Protein AF-A0ABD8B665-F1 (afdb_monomer_lite)

Structure (mmCIF, N/CA/C/O backbone):
data_AF-A0ABD8B665-F1
#
_entry.id   AF-A0ABD8B665-F1
#
loop_
_atom_site.group_PDB
_atom_site.id
_atom_site.type_symbol
_atom_site.label_atom_id
_atom_site.label_alt_id
_atom_site.label_comp_id
_atom_site.label_asym_id
_atom_site.label_entity_id
_atom_site.label_seq_id
_atom_site.pdbx_PDB_ins_code
_atom_site.Cartn_x
_atom_site.Cartn_y
_atom_site.Cartn_z
_atom_site.occupancy
_atom_site.B_iso_or_equiv
_atom_site.auth_seq_id
_atom_site.auth_comp_id
_atom_site.auth_asym_id
_atom_site.auth_atom_id
_atom_site.pdbx_PDB_model_num
ATOM 1 N N . MET A 1 1 ? 0.897 -14.656 11.656 1.00 88.00 1 MET A N 1
ATOM 2 C CA . MET A 1 1 ? 0.624 -13.437 10.879 1.00 88.00 1 MET A CA 1
ATOM 3 C C . MET A 1 1 ? -0.441 -12.612 11.580 1.00 88.00 1 MET A C 1
ATOM 5 O O . MET A 1 1 ? -1.508 -13.135 11.903 1.00 88.00 1 MET A O 1
ATOM 9 N N . HIS A 1 2 ? -0.127 -11.349 11.834 1.00 92.44 2 HIS A N 1
ATOM 10 C CA . HIS A 1 2 ? -1.012 -10.347 12.414 1.00 92.44 2 HIS A CA 1
ATOM 11 C C . HIS A 1 2 ? -1.332 -9.288 11.358 1.00 92.44 2 HIS A C 1
ATOM 13 O O . HIS A 1 2 ? -0.429 -8.733 10.732 1.00 92.44 2 HIS A O 1
ATOM 19 N N . ILE A 1 3 ? -2.607 -8.983 11.158 1.00 94.56 3 ILE A N 1
ATOM 20 C CA . ILE A 1 3 ? -3.070 -7.970 10.214 1.00 94.56 3 ILE A CA 1
ATOM 21 C C . ILE A 1 3 ? -3.767 -6.869 11.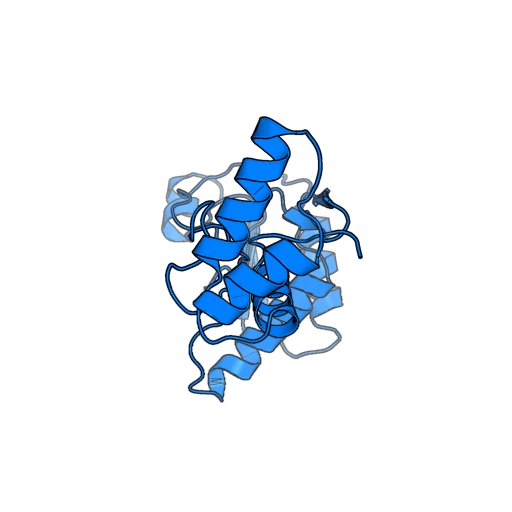000 1.00 94.56 3 ILE A C 1
ATOM 23 O O . ILE A 1 3 ? -4.730 -7.121 11.715 1.00 94.56 3 ILE A O 1
ATOM 27 N N . THR A 1 4 ? -3.320 -5.631 10.828 1.00 96.12 4 THR A N 1
ATOM 28 C CA . THR A 1 4 ? -3.974 -4.465 11.427 1.00 96.12 4 THR A CA 1
ATOM 29 C C . THR A 1 4 ? -4.596 -3.612 10.335 1.00 96.12 4 THR A C 1
ATOM 31 O O . THR A 1 4 ? -3.906 -3.157 9.422 1.00 96.12 4 THR A O 1
ATOM 34 N N . LEU A 1 5 ? -5.893 -3.347 10.438 1.00 95.62 5 LEU A N 1
ATOM 35 C CA . LEU A 1 5 ? -6.591 -2.368 9.618 1.00 95.62 5 LEU A CA 1
ATOM 36 C C . LEU A 1 5 ? -6.707 -1.057 10.403 1.00 95.62 5 LEU A C 1
ATOM 38 O O . LEU A 1 5 ? -7.496 -0.949 11.339 1.00 95.62 5 LEU A O 1
ATOM 42 N N . LEU A 1 6 ? -5.920 -0.054 10.016 1.00 95.75 6 LEU A N 1
ATOM 43 C CA . LEU A 1 6 ? -5.995 1.296 10.570 1.00 95.75 6 LEU A CA 1
ATOM 44 C C . LEU A 1 6 ? -7.020 2.117 9.791 1.00 95.75 6 LEU A C 1
ATOM 46 O O . LEU A 1 6 ? -6.929 2.232 8.563 1.00 95.75 6 LEU A O 1
ATOM 50 N N . THR A 1 7 ? -7.981 2.711 10.491 1.00 95.06 7 THR A N 1
ATOM 51 C CA . THR A 1 7 ? -9.026 3.548 9.884 1.00 95.06 7 THR A CA 1
ATOM 52 C C . THR A 1 7 ? -9.204 4.846 10.654 1.00 95.06 7 THR A C 1
ATOM 54 O O . THR A 1 7 ? -8.710 4.978 11.762 1.00 95.06 7 THR A O 1
ATOM 57 N N . VAL A 1 8 ? -9.919 5.806 10.077 1.00 93.75 8 VAL A N 1
ATOM 58 C CA . VAL A 1 8 ? -10.407 6.982 10.812 1.00 93.75 8 VAL A CA 1
ATOM 59 C C . VAL A 1 8 ? -11.875 6.757 11.166 1.00 93.75 8 VAL A C 1
ATOM 61 O O . VAL A 1 8 ? -12.531 5.982 10.459 1.00 93.75 8 VAL A O 1
ATOM 64 N N . PRO A 1 9 ? -12.413 7.449 12.185 1.00 91.06 9 PRO A N 1
ATOM 65 C CA . PRO A 1 9 ? -13.839 7.405 12.481 1.00 91.06 9 PRO A CA 1
ATOM 66 C C . PRO A 1 9 ? -14.683 7.658 11.227 1.00 91.06 9 PRO A C 1
ATOM 68 O O . PRO A 1 9 ? -14.351 8.519 10.409 1.00 91.06 9 PRO A O 1
ATOM 71 N N . ASP A 1 10 ? -15.749 6.874 11.067 1.00 87.19 10 ASP A N 1
ATOM 72 C CA . ASP A 1 10 ? -16.691 6.959 9.944 1.00 87.19 10 ASP A CA 1
ATOM 73 C C . ASP A 1 10 ? -16.056 6.805 8.545 1.00 87.19 10 ASP A C 1
ATOM 75 O O . ASP A 1 10 ? -16.599 7.277 7.542 1.00 87.19 10 ASP A O 1
ATOM 79 N N . CYS A 1 11 ? -14.908 6.121 8.437 1.00 88.88 11 CYS A N 1
ATOM 80 C CA . CYS A 1 11 ? -14.280 5.852 7.146 1.00 88.88 11 CYS A CA 1
ATOM 81 C C . CYS A 1 11 ? -15.206 5.008 6.242 1.00 88.88 11 CYS A C 1
ATOM 83 O O . CYS A 1 11 ? -15.436 3.827 6.526 1.00 88.88 11 CYS A O 1
ATOM 85 N N . PRO A 1 12 ? -15.670 5.538 5.091 1.00 90.00 12 PRO A N 1
ATOM 86 C CA . PRO A 1 12 ? -16.605 4.823 4.216 1.00 90.00 12 PRO A CA 1
ATOM 87 C C . PRO A 1 12 ? -15.980 3.585 3.564 1.00 90.00 12 PRO A C 1
ATOM 89 O O . PRO A 1 12 ? -16.686 2.691 3.104 1.00 90.00 12 PRO A O 1
ATOM 92 N N . ASN A 1 13 ? -14.648 3.523 3.524 1.00 90.88 13 ASN A N 1
ATOM 93 C CA . ASN A 1 13 ? -13.909 2.440 2.892 1.00 90.88 13 ASN A CA 1
ATOM 94 C C . ASN A 1 13 ? -13.521 1.324 3.872 1.00 90.88 13 ASN A C 1
ATOM 96 O O . ASN A 1 13 ? -13.035 0.284 3.426 1.00 90.88 13 ASN A O 1
ATOM 100 N N . ALA A 1 14 ? -13.735 1.504 5.181 1.00 91.00 14 ALA A N 1
ATOM 101 C CA . ALA A 1 14 ? -13.376 0.502 6.183 1.00 91.00 14 ALA A CA 1
ATOM 102 C C . ALA A 1 14 ? -14.111 -0.840 5.979 1.00 91.00 14 ALA A C 1
ATOM 104 O O . ALA A 1 14 ? -13.430 -1.867 5.942 1.00 91.00 14 ALA A O 1
ATOM 105 N N . PRO A 1 15 ? -15.441 -0.880 5.730 1.00 93.19 15 PRO A N 1
ATOM 106 C CA . PRO A 1 15 ? -16.138 -2.145 5.480 1.00 93.19 15 PRO A CA 1
ATOM 107 C C . PRO A 1 15 ? -15.634 -2.865 4.223 1.00 93.19 15 PRO A C 1
ATOM 109 O O . PRO A 1 15 ? -15.518 -4.090 4.203 1.00 93.19 15 PRO A O 1
ATOM 112 N N . LEU A 1 16 ? -15.299 -2.101 3.176 1.00 92.81 16 LEU A N 1
ATOM 113 C CA . LEU A 1 16 ? -14.750 -2.646 1.937 1.00 92.81 16 LEU A CA 1
ATOM 114 C C . LEU A 1 16 ? -13.361 -3.250 2.164 1.00 92.81 16 LEU A C 1
ATOM 116 O O . LEU A 1 16 ? -13.098 -4.360 1.709 1.00 92.81 16 LEU A O 1
ATOM 120 N N . ALA A 1 17 ? -12.482 -2.531 2.864 1.00 93.31 17 ALA A N 1
ATOM 121 C CA . ALA A 1 17 ? -11.145 -3.014 3.188 1.00 93.31 17 ALA A CA 1
ATOM 122 C C . ALA A 1 17 ? -11.208 -4.288 4.039 1.00 93.31 17 ALA A C 1
ATOM 124 O O . ALA A 1 17 ? -10.562 -5.273 3.693 1.00 93.31 17 ALA A O 1
ATOM 125 N N . TRP A 1 18 ? -12.051 -4.305 5.075 1.00 94.06 18 TRP A N 1
ATOM 126 C CA . TRP A 1 18 ? -12.266 -5.481 5.918 1.00 94.06 18 TRP A CA 1
ATOM 127 C C . TRP A 1 18 ? -12.725 -6.697 5.107 1.00 94.06 18 TRP A C 1
ATOM 129 O O . TRP A 1 18 ? -12.096 -7.751 5.157 1.00 94.06 18 TRP A O 1
ATOM 139 N N . GLY A 1 19 ? -13.771 -6.541 4.288 1.00 94.19 19 GLY A N 1
ATOM 140 C CA . GLY A 1 19 ? -14.292 -7.638 3.469 1.00 94.19 19 GLY A CA 1
ATOM 141 C C . GLY A 1 19 ? -13.283 -8.171 2.447 1.00 94.19 19 GLY A C 1
ATOM 142 O O . GLY A 1 19 ? -13.323 -9.349 2.101 1.00 94.19 19 GLY A O 1
ATOM 143 N N . ARG A 1 20 ? -12.361 -7.328 1.964 1.00 94.81 20 ARG A N 1
ATOM 144 C CA . ARG A 1 20 ? -11.286 -7.755 1.057 1.00 94.81 20 ARG A CA 1
ATOM 145 C C . ARG A 1 20 ? -10.139 -8.451 1.779 1.00 94.81 20 ARG A C 1
ATOM 147 O O . ARG A 1 20 ? -9.550 -9.346 1.186 1.00 94.81 20 ARG A O 1
ATOM 154 N N . ILE A 1 21 ? -9.834 -8.069 3.021 1.00 94.44 21 ILE A N 1
ATOM 155 C CA . ILE A 1 21 ? -8.869 -8.783 3.870 1.00 94.44 21 ILE A CA 1
ATOM 156 C C . ILE A 1 21 ? -9.391 -10.188 4.164 1.00 94.44 21 ILE A C 1
ATOM 158 O O . ILE A 1 21 ? -8.665 -11.151 3.946 1.00 94.44 21 ILE A O 1
ATOM 162 N N . ASP A 1 22 ? -10.658 -10.307 4.563 1.00 93.50 22 ASP A N 1
ATOM 163 C CA . ASP A 1 22 ? -11.305 -11.596 4.830 1.00 93.50 22 ASP A CA 1
ATOM 164 C C . ASP A 1 22 ? -11.263 -12.522 3.599 1.00 93.50 22 ASP A C 1
ATOM 166 O 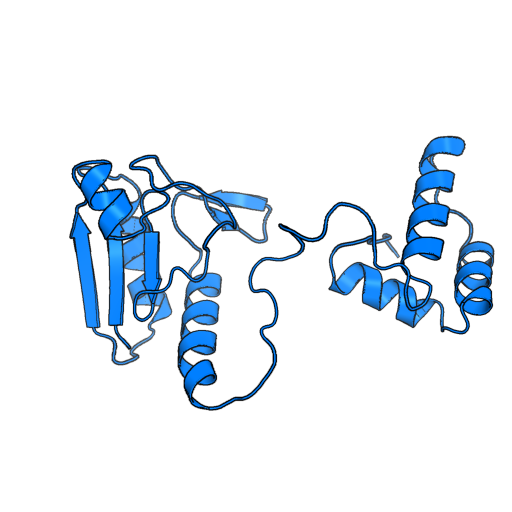O . ASP A 1 22 ? -10.813 -13.664 3.674 1.00 93.50 22 ASP A O 1
ATOM 170 N N . GLN A 1 23 ? -11.598 -11.988 2.419 1.00 93.19 23 GLN A N 1
ATOM 171 C CA . GLN A 1 23 ? -11.475 -12.721 1.153 1.00 93.19 23 GLN A CA 1
ATOM 172 C C . GLN A 1 23 ? -10.029 -13.084 0.798 1.00 93.19 23 GLN A C 1
ATOM 174 O O . GLN A 1 23 ? -9.782 -14.148 0.238 1.00 93.19 23 GLN A O 1
ATOM 179 N N . ALA A 1 24 ? -9.067 -12.202 1.075 1.00 92.62 24 ALA A N 1
ATOM 180 C CA . ALA A 1 24 ? -7.664 -12.445 0.761 1.00 92.62 24 ALA A CA 1
ATOM 181 C C . ALA A 1 24 ? -7.023 -13.491 1.682 1.00 92.62 24 ALA A C 1
ATOM 183 O O . ALA A 1 24 ? -6.095 -14.176 1.254 1.00 92.62 24 ALA A O 1
ATOM 184 N N . LEU A 1 25 ? -7.517 -13.617 2.917 1.00 91.00 25 LEU A N 1
ATOM 185 C CA . LEU A 1 25 ? -7.083 -14.648 3.849 1.00 91.00 25 LEU A CA 1
ATOM 186 C C . LEU A 1 25 ? -7.477 -16.044 3.381 1.00 91.00 25 LEU A C 1
ATOM 188 O O . LEU A 1 25 ? -6.708 -16.966 3.613 1.00 91.00 25 LEU A O 1
ATOM 192 N N . ASP A 1 26 ? -8.625 -16.214 2.719 1.00 89.12 26 ASP A N 1
ATOM 193 C CA . ASP A 1 26 ? -9.037 -17.489 2.105 1.00 89.12 26 ASP A CA 1
ATOM 194 C C . ASP A 1 26 ? -8.887 -18.703 3.057 1.00 89.12 26 ASP A C 1
ATOM 196 O O . ASP A 1 26 ? -8.371 -19.762 2.703 1.00 89.12 26 ASP A O 1
ATOM 200 N N . GLY A 1 27 ? -9.267 -18.521 4.329 1.00 82.50 27 GLY A N 1
ATOM 201 C CA . GLY A 1 27 ? -9.176 -19.555 5.371 1.00 82.50 27 GLY A CA 1
ATOM 202 C C . GLY A 1 27 ? -7.814 -19.704 6.068 1.00 82.50 27 GLY A C 1
ATOM 203 O O . GLY A 1 27 ? -7.659 -20.599 6.901 1.00 82.50 27 GLY A O 1
ATOM 204 N N . ARG A 1 28 ? -6.831 -18.842 5.778 1.00 86.12 28 ARG A N 1
ATOM 205 C CA . ARG A 1 28 ? -5.548 -18.781 6.502 1.00 86.12 28 ARG A CA 1
ATOM 206 C C . ARG A 1 28 ? -5.741 -18.337 7.951 1.00 86.12 28 ARG A C 1
ATOM 208 O O . ARG A 1 28 ? -6.559 -17.470 8.252 1.00 86.12 28 ARG A O 1
ATOM 215 N N . ALA A 1 29 ? -4.922 -18.886 8.846 1.00 85.25 29 ALA A N 1
ATOM 216 C CA . ALA A 1 29 ? -4.875 -18.449 10.235 1.00 85.25 29 ALA A CA 1
ATOM 217 C C . ALA A 1 29 ? -4.143 -17.100 10.346 1.00 85.25 29 ALA A C 1
ATOM 219 O O . ALA A 1 29 ? -2.916 -17.040 10.246 1.00 85.25 29 ALA A O 1
ATOM 220 N N . ALA A 1 30 ? -4.896 -16.026 10.573 1.00 89.56 30 ALA A N 1
ATOM 221 C CA . ALA A 1 30 ? -4.362 -14.706 10.883 1.00 89.56 30 ALA A CA 1
ATOM 222 C C . ALA A 1 30 ? -5.203 -14.028 11.966 1.00 89.56 30 ALA A C 1
ATOM 224 O O . ALA A 1 30 ? -6.423 -14.187 12.014 1.00 89.56 30 ALA A O 1
ATOM 225 N N . GLU A 1 31 ? -4.542 -13.260 12.823 1.00 92.19 31 GLU A N 1
ATOM 226 C CA . GLU A 1 31 ? -5.214 -12.359 13.754 1.00 92.19 31 GLU A CA 1
ATOM 227 C C . GLU A 1 31 ? -5.465 -11.034 13.034 1.00 92.19 31 GLU A C 1
ATOM 229 O O . GLU A 1 31 ? -4.515 -10.419 12.555 1.00 92.19 31 GLU A O 1
ATOM 234 N N . VAL A 1 32 ? -6.730 -10.627 12.896 1.00 93.44 32 VAL A N 1
ATOM 235 C CA . VAL A 1 32 ? -7.103 -9.377 12.219 1.00 93.44 32 VAL A CA 1
ATOM 236 C C . VAL A 1 32 ? -7.687 -8.407 13.235 1.00 93.44 32 VAL A C 1
ATOM 238 O O . VAL A 1 32 ? -8.741 -8.668 13.814 1.00 93.44 32 VAL A O 1
ATOM 241 N N . GLU A 1 33 ? -7.024 -7.272 13.419 1.00 95.12 33 GLU A N 1
ATOM 242 C CA . GLU A 1 33 ? -7.440 -6.212 14.333 1.00 95.12 33 GLU A CA 1
ATOM 243 C C . GLU A 1 33 ? -7.853 -4.954 13.559 1.00 95.12 33 GLU A C 1
ATOM 245 O O . GLU A 1 33 ? -7.193 -4.542 12.604 1.00 95.12 33 GLU A O 1
ATOM 250 N N . LEU A 1 34 ? -8.941 -4.315 13.991 1.00 94.44 34 LEU A N 1
ATOM 251 C CA . LEU A 1 34 ? -9.375 -3.005 13.510 1.00 94.44 34 LEU A CA 1
ATOM 252 C C . LEU A 1 34 ? -9.011 -1.941 14.548 1.00 94.44 34 LEU A C 1
ATOM 254 O O . LEU A 1 34 ? -9.494 -2.004 15.676 1.00 94.44 34 LEU A O 1
ATOM 258 N N . ILE A 1 35 ? -8.226 -0.937 14.158 1.00 94.69 35 ILE A N 1
ATOM 259 C CA . ILE A 1 35 ? -7.876 0.190 15.029 1.00 94.69 35 ILE A CA 1
ATOM 260 C C . ILE A 1 35 ? -8.379 1.488 14.406 1.00 94.69 35 ILE A C 1
ATOM 262 O O . ILE A 1 35 ? -8.022 1.845 13.281 1.00 94.69 35 ILE A O 1
ATOM 266 N N . GLU A 1 36 ? -9.182 2.224 15.167 1.00 95.19 36 GLU A N 1
ATOM 267 C CA . GLU A 1 36 ? -9.592 3.579 14.814 1.00 95.19 36 GLU A CA 1
ATOM 268 C C . GLU A 1 36 ? -8.558 4.605 15.291 1.00 95.19 36 GLU A C 1
ATOM 270 O O . GLU A 1 36 ? -8.162 4.649 16.455 1.00 95.19 36 GLU A O 1
ATOM 275 N N . VAL A 1 37 ? -8.129 5.454 14.367 1.00 93.44 37 VAL A N 1
ATOM 276 C CA . VAL A 1 37 ? -7.116 6.490 14.524 1.00 93.44 37 VAL A CA 1
ATOM 277 C C . VAL A 1 37 ? -7.825 7.836 14.504 1.00 93.44 37 VAL A C 1
ATOM 279 O O . VAL A 1 37 ? -8.236 8.325 13.452 1.00 93.44 37 VAL A O 1
ATOM 282 N N . ALA A 1 38 ? -7.988 8.437 15.681 1.00 89.38 38 ALA A N 1
ATOM 283 C CA . ALA A 1 38 ? -8.801 9.645 15.833 1.00 89.38 38 ALA A CA 1
ATOM 284 C C . ALA A 1 38 ? -8.079 10.945 15.428 1.00 89.38 38 ALA A C 1
ATOM 286 O O . ALA A 1 38 ? -8.733 11.942 15.130 1.00 89.38 38 ALA A O 1
ATOM 287 N N . ASP A 1 39 ? -6.744 10.959 15.446 1.00 88.19 39 ASP A N 1
ATOM 288 C CA . ASP A 1 39 ? -5.949 12.173 15.256 1.00 88.19 39 ASP A CA 1
ATOM 289 C C . ASP A 1 39 ? -4.596 11.906 14.573 1.00 88.19 39 ASP A C 1
ATOM 291 O O . ASP A 1 39 ? -4.113 10.773 14.485 1.00 88.19 39 ASP A O 1
ATOM 295 N N . GLU A 1 40 ? -3.961 12.975 14.087 1.00 87.31 40 GLU A N 1
ATOM 296 C CA . GLU A 1 40 ? -2.663 12.907 13.403 1.00 87.31 40 GLU A CA 1
ATOM 297 C C . GLU A 1 40 ? -1.530 12.399 14.307 1.00 87.31 40 GLU A C 1
ATOM 299 O O . GLU A 1 40 ? -0.588 11.769 13.824 1.00 87.31 40 GLU A O 1
ATOM 304 N N . ALA A 1 41 ? -1.607 12.621 15.623 1.00 88.81 41 ALA A N 1
ATOM 305 C CA . ALA A 1 41 ? -0.585 12.145 16.549 1.00 88.81 41 ALA A CA 1
ATOM 306 C C . ALA A 1 41 ? -0.653 10.618 16.713 1.00 88.81 41 ALA A C 1
ATOM 308 O O . ALA A 1 41 ? 0.386 9.961 16.803 1.00 88.81 41 ALA A O 1
ATOM 309 N N . GLN A 1 42 ? -1.855 10.039 16.729 1.00 89.19 42 GLN A N 1
ATOM 310 C CA . GLN A 1 42 ? -2.078 8.596 16.652 1.00 89.19 42 GLN A CA 1
ATOM 311 C C . GLN A 1 42 ? -1.633 8.044 15.300 1.00 89.19 42 GLN A C 1
ATOM 313 O O . GLN A 1 42 ? -0.914 7.046 15.273 1.00 89.19 42 GLN A O 1
ATOM 318 N N . ALA A 1 43 ? -1.969 8.729 14.202 1.00 89.00 43 ALA A N 1
ATOM 319 C CA . ALA A 1 43 ? -1.528 8.342 12.865 1.00 89.00 43 ALA A CA 1
ATOM 320 C C . ALA A 1 43 ? 0.004 8.269 12.783 1.00 89.00 43 ALA A C 1
ATOM 322 O O . ALA A 1 43 ? 0.548 7.291 12.281 1.00 89.00 43 ALA A O 1
ATOM 323 N N . ALA A 1 44 ? 0.720 9.242 13.355 1.00 88.38 44 ALA A N 1
ATOM 324 C CA . ALA A 1 44 ? 2.180 9.234 13.407 1.00 88.38 44 ALA A CA 1
ATOM 325 C C . ALA A 1 44 ? 2.743 8.075 14.247 1.00 88.38 44 ALA A C 1
ATOM 327 O O . ALA A 1 44 ? 3.686 7.411 13.815 1.00 88.38 44 ALA A O 1
ATOM 328 N N . ARG A 1 45 ? 2.154 7.792 15.419 1.00 88.56 45 ARG A N 1
ATOM 329 C CA . ARG A 1 45 ? 2.573 6.668 16.280 1.00 88.56 45 ARG A CA 1
ATOM 330 C C . ARG A 1 45 ? 2.399 5.317 15.593 1.00 88.56 45 ARG A C 1
ATOM 332 O O . ARG A 1 45 ? 3.283 4.472 15.689 1.00 88.56 45 ARG A O 1
ATOM 339 N N . LEU A 1 46 ? 1.285 5.145 14.889 1.00 88.31 46 LEU A N 1
ATOM 340 C CA . LEU A 1 46 ? 0.929 3.915 14.180 1.00 88.31 46 LEU A CA 1
ATOM 341 C C . LEU A 1 46 ? 1.465 3.877 12.743 1.00 88.31 46 LEU A C 1
ATOM 343 O O . LEU A 1 46 ? 1.213 2.921 12.019 1.00 88.31 46 LEU A O 1
ATOM 347 N N . ARG A 1 47 ? 2.202 4.916 12.322 1.00 87.38 47 ARG A N 1
ATOM 348 C CA . ARG A 1 47 ? 2.722 5.089 10.955 1.00 87.38 47 ARG A CA 1
ATOM 349 C C . ARG A 1 47 ? 1.633 5.002 9.875 1.00 87.38 47 ARG A C 1
ATOM 351 O O . ARG A 1 47 ? 1.902 4.610 8.743 1.00 87.38 47 ARG A O 1
ATOM 358 N N . MET A 1 48 ? 0.411 5.413 10.212 1.00 88.25 48 MET A N 1
ATOM 359 C CA . MET A 1 48 ? -0.699 5.513 9.272 1.00 88.25 48 MET A CA 1
ATOM 360 C C . MET A 1 48 ? -0.467 6.695 8.337 1.00 88.25 48 MET A C 1
ATOM 362 O O . MET A 1 48 ? -0.529 7.852 8.750 1.00 88.25 48 MET A O 1
ATOM 366 N N . THR A 1 49 ? -0.215 6.408 7.064 1.00 87.19 49 THR A N 1
ATOM 367 C CA . THR A 1 49 ? -0.058 7.442 6.033 1.00 87.19 49 THR A CA 1
ATOM 368 C C . THR A 1 49 ? -1.400 7.966 5.532 1.00 87.19 49 THR A C 1
ATOM 370 O O . THR A 1 49 ? -1.481 9.123 5.140 1.00 87.19 49 THR A O 1
ATOM 373 N N . SER A 1 50 ? -2.448 7.134 5.516 1.00 87.44 50 SER A N 1
ATOM 374 C CA . SER A 1 50 ? -3.817 7.515 5.129 1.00 87.44 50 SER A CA 1
ATOM 375 C C . SER A 1 50 ? -4.808 6.375 5.402 1.00 87.44 50 SER A C 1
ATOM 377 O O . SER A 1 50 ? -4.431 5.215 5.406 1.00 87.44 50 SER A O 1
ATOM 379 N N . SER A 1 51 ? -6.088 6.674 5.606 1.00 89.44 51 SER A N 1
ATOM 380 C CA . SER A 1 51 ? -7.128 5.685 5.907 1.00 89.44 51 SER A CA 1
ATOM 381 C C . SER A 1 51 ? -7.861 5.185 4.653 1.00 89.44 51 SER A C 1
ATOM 383 O O . SER A 1 51 ? -8.274 6.005 3.832 1.00 89.44 51 SER A O 1
ATOM 385 N N . PRO A 1 52 ? -8.126 3.878 4.508 1.00 91.50 52 PRO A N 1
ATOM 386 C CA . PRO A 1 52 ? -7.654 2.792 5.363 1.00 91.50 52 PRO A CA 1
ATOM 387 C C . PRO A 1 52 ? -6.192 2.422 5.050 1.00 91.50 52 PRO A C 1
ATOM 389 O O . PRO A 1 52 ? -5.819 2.361 3.876 1.00 91.50 52 PRO A O 1
ATOM 392 N N . THR A 1 53 ? -5.393 2.103 6.074 1.00 92.81 53 THR A N 1
ATOM 393 C CA . THR A 1 53 ? -4.059 1.477 5.941 1.00 92.81 53 THR A CA 1
ATOM 394 C C . THR A 1 53 ? -4.141 0.033 6.421 1.00 92.81 53 THR A C 1
ATOM 396 O O . THR A 1 53 ? -4.646 -0.231 7.507 1.00 92.81 53 THR A O 1
ATOM 399 N N . VAL A 1 54 ? -3.604 -0.897 5.632 1.00 93.75 54 VAL A N 1
ATOM 400 C CA . VAL A 1 54 ? -3.430 -2.297 6.036 1.00 93.75 54 VAL A CA 1
ATOM 401 C C . VAL A 1 54 ? -1.978 -2.496 6.440 1.00 93.75 54 VAL A C 1
ATOM 403 O O . VAL A 1 54 ? -1.086 -2.197 5.652 1.00 93.75 54 VAL A O 1
ATOM 406 N N . LEU A 1 55 ? -1.748 -2.998 7.647 1.00 93.38 55 LEU A N 1
ATOM 407 C CA . LEU A 1 55 ? -0.441 -3.434 8.121 1.00 93.38 55 LEU A CA 1
ATOM 408 C C . LEU A 1 55 ? -0.425 -4.958 8.193 1.00 93.38 55 LEU A C 1
ATOM 410 O O . LEU A 1 55 ? -1.331 -5.549 8.773 1.00 93.38 55 LEU A O 1
ATOM 414 N N . VAL A 1 56 ? 0.612 -5.577 7.645 1.00 91.88 56 VAL A N 1
ATOM 415 C CA . VAL A 1 56 ? 0.910 -7.004 7.800 1.00 91.88 56 VAL A CA 1
ATOM 416 C C . VAL A 1 56 ? 2.156 -7.102 8.666 1.00 91.88 56 VAL A C 1
ATOM 418 O O . VAL A 1 56 ? 3.184 -6.512 8.336 1.00 91.88 56 VAL A O 1
ATOM 421 N N . ASP A 1 57 ? 2.024 -7.736 9.829 1.00 90.38 57 ASP A N 1
ATOM 422 C CA . ASP A 1 57 ? 3.058 -7.838 10.865 1.00 90.38 57 ASP A CA 1
ATOM 423 C C . ASP A 1 57 ? 3.712 -6.471 11.177 1.00 90.38 57 ASP A C 1
ATOM 425 O O . ASP A 1 57 ? 4.924 -6.321 11.324 1.00 90.38 57 ASP A O 1
ATOM 429 N N . GLY A 1 58 ? 2.873 -5.427 11.239 1.00 88.88 58 GLY A N 1
ATOM 430 C CA . GLY A 1 58 ? 3.275 -4.047 11.533 1.00 88.88 58 GLY A CA 1
ATOM 431 C C . GLY A 1 58 ? 3.833 -3.246 10.347 1.00 88.88 58 GLY A C 1
ATOM 432 O O . GLY A 1 58 ? 4.174 -2.076 10.524 1.00 88.88 58 GLY A O 1
ATOM 433 N N . THR A 1 59 ? 3.900 -3.824 9.144 1.00 89.69 59 THR A N 1
ATOM 434 C CA . THR A 1 59 ? 4.434 -3.172 7.935 1.00 89.69 59 THR A CA 1
ATOM 435 C C . THR A 1 59 ? 3.325 -2.901 6.916 1.00 89.69 59 THR A C 1
ATOM 437 O O . THR A 1 59 ? 2.545 -3.795 6.613 1.00 89.69 59 THR A O 1
ATOM 440 N N . ASP A 1 60 ? 3.249 -1.686 6.354 1.00 90.12 60 ASP A N 1
ATOM 441 C CA . ASP A 1 60 ? 2.332 -1.366 5.240 1.00 90.12 60 ASP A CA 1
ATOM 442 C C . ASP A 1 60 ? 2.940 -1.865 3.914 1.00 90.12 60 ASP A C 1
ATOM 444 O O . ASP A 1 60 ? 3.896 -1.253 3.422 1.00 90.12 60 ASP A O 1
ATOM 448 N N . PRO A 1 61 ? 2.408 -2.940 3.298 1.00 88.12 61 PRO A N 1
ATOM 449 C CA . PRO A 1 61 ? 2.952 -3.491 2.055 1.00 88.12 61 PRO A CA 1
ATOM 450 C C . PRO A 1 61 ? 2.709 -2.576 0.849 1.00 88.12 61 PRO A C 1
ATOM 452 O O . PRO A 1 61 ? 3.277 -2.781 -0.222 1.00 88.12 61 PRO A O 1
ATOM 455 N N . PHE A 1 62 ? 1.868 -1.556 1.006 1.00 87.00 62 PHE A N 1
ATOM 456 C CA . PHE A 1 62 ? 1.542 -0.594 -0.032 1.00 87.00 62 PHE A CA 1
ATOM 457 C C . PHE A 1 62 ? 2.199 0.766 0.226 1.00 87.00 62 PHE A C 1
ATOM 459 O O . PHE A 1 62 ? 1.879 1.714 -0.492 1.00 87.00 62 PHE A O 1
ATOM 466 N N . ALA A 1 63 ? 3.051 0.910 1.245 1.00 85.00 63 ALA A N 1
ATOM 467 C CA . ALA A 1 63 ? 3.595 2.198 1.665 1.00 85.00 63 ALA A CA 1
ATOM 468 C C . ALA A 1 63 ? 4.161 3.011 0.486 1.00 85.00 63 ALA A C 1
ATOM 470 O O . ALA A 1 63 ? 4.934 2.512 -0.332 1.00 85.00 63 ALA A O 1
ATOM 471 N N . LEU A 1 64 ? 3.796 4.293 0.416 1.00 76.38 64 LEU A N 1
ATOM 472 C CA . LEU A 1 64 ? 4.389 5.225 -0.541 1.00 76.38 64 LEU A CA 1
ATOM 473 C C . LEU A 1 64 ? 5.664 5.828 0.073 1.00 76.38 64 LEU A C 1
ATOM 475 O O . LEU A 1 64 ? 5.575 6.454 1.135 1.00 76.38 64 LEU A O 1
ATOM 479 N N . PRO A 1 65 ? 6.842 5.684 -0.564 1.00 74.75 65 PRO A N 1
ATOM 480 C CA . PRO A 1 65 ? 8.084 6.235 -0.035 1.00 74.75 65 PRO A CA 1
ATOM 481 C C . PRO A 1 65 ? 7.979 7.745 0.214 1.00 74.75 65 PRO A C 1
ATOM 483 O O . PRO A 1 65 ? 7.611 8.509 -0.677 1.00 74.75 65 PRO A O 1
ATOM 486 N N . GLY A 1 66 ? 8.311 8.176 1.433 1.00 74.00 66 GLY A N 1
ATOM 487 C CA . GLY A 1 66 ? 8.281 9.589 1.823 1.00 74.00 66 GLY A CA 1
ATOM 488 C C . GLY A 1 66 ? 6.889 10.162 2.116 1.00 74.00 66 GLY A C 1
ATOM 489 O O . GLY A 1 66 ? 6.782 11.364 2.353 1.00 74.00 66 GLY A O 1
ATOM 490 N N . ALA A 1 67 ? 5.832 9.342 2.126 1.00 78.06 67 ALA A N 1
ATOM 491 C CA . ALA A 1 67 ? 4.517 9.787 2.573 1.00 78.06 67 ALA A CA 1
ATOM 492 C C . ALA A 1 67 ? 4.526 10.095 4.079 1.00 78.06 67 ALA A C 1
ATOM 494 O O . ALA A 1 67 ? 4.973 9.287 4.895 1.00 78.06 67 ALA A O 1
ATOM 495 N N . ALA A 1 68 ? 4.026 11.276 4.442 1.00 81.44 68 ALA A N 1
ATOM 496 C CA . ALA A 1 68 ? 3.831 11.658 5.834 1.00 81.44 68 ALA A CA 1
ATOM 497 C C . ALA A 1 68 ? 2.631 10.920 6.444 1.00 81.44 68 ALA A C 1
ATOM 499 O O . ALA A 1 68 ? 1.700 10.533 5.735 1.00 81.44 68 ALA A O 1
ATOM 500 N N . ALA A 1 69 ? 2.646 10.755 7.768 1.00 85.50 69 ALA A N 1
ATOM 501 C CA . ALA A 1 69 ? 1.488 10.253 8.492 1.00 85.50 69 ALA A CA 1
ATOM 502 C C . ALA A 1 69 ? 0.299 11.219 8.343 1.00 85.50 69 ALA A C 1
ATOM 504 O O . ALA A 1 69 ? 0.476 12.433 8.450 1.00 85.50 69 ALA A O 1
ATOM 505 N N . SER A 1 70 ? -0.900 10.696 8.083 1.00 84.81 70 SER A N 1
ATOM 506 C CA . SER A 1 70 ? -2.102 11.507 7.870 1.00 84.81 70 SER A CA 1
ATOM 507 C C . SER A 1 70 ? -3.377 10.733 8.192 1.00 84.81 70 SER A C 1
ATOM 509 O O . SER A 1 70 ? -3.450 9.519 8.018 1.00 84.81 70 SER A O 1
ATOM 511 N N . VAL A 1 71 ? -4.415 11.470 8.593 1.00 86.19 71 VAL A N 1
ATOM 512 C CA . VAL A 1 71 ? -5.805 10.998 8.745 1.00 86.19 71 VAL A CA 1
ATOM 513 C C . VAL A 1 71 ? -6.638 11.175 7.462 1.00 86.19 71 VAL A C 1
ATOM 515 O O . VAL A 1 71 ? -7.862 11.090 7.476 1.00 86.19 71 VAL A O 1
ATOM 518 N N . SER A 1 72 ? -5.986 11.433 6.326 1.00 86.12 72 SER A N 1
ATOM 519 C CA . SER A 1 72 ? -6.650 11.611 5.027 1.00 86.12 72 SER A CA 1
ATOM 520 C C . SER A 1 72 ? -7.103 10.287 4.411 1.00 86.12 72 SER A C 1
ATOM 522 O O . SER A 1 72 ? -6.577 9.230 4.744 1.00 86.12 72 SER A O 1
ATOM 524 N N . CYS A 1 73 ? -8.035 10.338 3.455 1.00 86.00 73 CYS A N 1
ATOM 525 C CA . CYS A 1 73 ? -8.450 9.156 2.696 1.00 86.00 73 CYS A CA 1
ATOM 526 C C . CYS A 1 73 ? -7.345 8.661 1.753 1.00 86.00 73 CYS A C 1
ATOM 528 O O . CYS A 1 73 ? -6.748 9.442 1.008 1.00 86.00 73 CYS A O 1
ATOM 530 N N . ARG A 1 74 ? -7.126 7.346 1.743 1.00 85.56 74 ARG A N 1
ATOM 531 C CA . ARG A 1 74 ? -6.212 6.651 0.848 1.00 85.56 74 ARG A CA 1
ATOM 532 C C . ARG A 1 74 ? -6.933 6.159 -0.391 1.00 85.56 74 ARG A C 1
ATOM 534 O O . ARG A 1 74 ? -8.046 5.645 -0.328 1.00 85.56 74 ARG A O 1
ATOM 541 N N . LEU A 1 75 ? -6.243 6.275 -1.514 1.00 87.06 75 LEU A N 1
ATOM 542 C CA . LEU A 1 75 ? -6.693 5.786 -2.799 1.00 87.06 75 LEU A CA 1
ATOM 543 C C . LEU A 1 75 ? -5.697 4.759 -3.337 1.00 87.06 75 LEU A C 1
ATOM 545 O O . LEU A 1 75 ? -4.494 5.014 -3.409 1.00 87.06 75 LEU A O 1
ATOM 549 N N . TYR A 1 76 ? -6.217 3.602 -3.720 1.00 82.81 76 TYR A N 1
ATOM 550 C CA . TYR A 1 76 ? -5.479 2.463 -4.244 1.00 82.81 76 TYR A CA 1
ATOM 551 C C . TYR A 1 76 ? -5.751 2.345 -5.738 1.00 82.81 76 TYR A C 1
ATOM 553 O O . TYR A 1 76 ? -6.902 2.405 -6.169 1.00 82.81 76 TYR A O 1
ATOM 561 N N . ARG A 1 77 ? -4.696 2.201 -6.541 1.00 81.25 77 ARG A N 1
ATOM 562 C CA . ARG A 1 77 ? -4.831 2.014 -7.989 1.00 81.25 77 ARG A CA 1
ATOM 563 C C . ARG A 1 77 ? -4.870 0.532 -8.322 1.00 81.25 77 ARG A C 1
ATOM 565 O O . ARG A 1 77 ? -3.912 -0.182 -8.042 1.00 81.25 77 ARG A O 1
ATOM 572 N N . GLY A 1 78 ? -5.961 0.106 -8.946 1.00 73.75 78 GLY A N 1
ATOM 573 C CA . GLY A 1 78 ? -6.088 -1.210 -9.550 1.00 73.75 78 GLY A CA 1
ATOM 574 C C . GLY A 1 78 ? -5.302 -1.318 -10.856 1.00 73.75 78 GLY A C 1
ATOM 575 O O . GLY A 1 78 ? -4.944 -0.321 -11.489 1.00 73.75 78 GLY A O 1
ATOM 576 N N . ARG A 1 79 ? -5.057 -2.558 -11.291 1.00 70.25 79 ARG A N 1
ATOM 577 C CA . ARG A 1 79 ? -4.393 -2.873 -12.573 1.00 70.25 79 ARG A CA 1
ATOM 578 C C . ARG A 1 79 ? -5.183 -2.413 -13.800 1.00 70.25 79 ARG A C 1
ATOM 580 O O . ARG A 1 79 ? -4.607 -2.258 -14.868 1.00 70.25 79 ARG A O 1
ATOM 587 N N . ASP A 1 80 ? -6.483 -2.203 -13.648 1.00 72.69 80 ASP A N 1
ATOM 588 C CA . ASP A 1 80 ? -7.384 -1.650 -14.661 1.00 72.69 80 ASP A CA 1
ATOM 589 C C . ASP A 1 80 ? -7.333 -0.110 -14.735 1.00 72.69 80 ASP A C 1
ATOM 591 O O . ASP A 1 80 ? -8.084 0.505 -15.491 1.00 72.69 80 ASP A O 1
ATOM 595 N N . GLY A 1 81 ? -6.465 0.527 -13.939 1.00 73.50 81 GLY A N 1
ATOM 596 C CA . GLY A 1 81 ? -6.330 1.978 -13.851 1.00 73.50 81 GLY A CA 1
ATOM 597 C C . GLY A 1 81 ? -7.409 2.651 -13.001 1.00 73.50 81 GLY A C 1
ATOM 598 O O . GLY A 1 81 ? -7.362 3.871 -12.815 1.00 73.50 81 GLY A O 1
ATOM 599 N N . ARG A 1 82 ? -8.366 1.893 -12.450 1.00 79.88 82 ARG A N 1
ATOM 600 C CA . ARG A 1 82 ? -9.372 2.440 -11.541 1.00 79.88 82 ARG A CA 1
ATOM 601 C C . ARG A 1 82 ? -8.764 2.725 -10.183 1.00 79.88 82 ARG A C 1
ATOM 603 O O . ARG A 1 82 ? -7.805 2.094 -9.749 1.00 79.88 82 ARG A O 1
ATOM 610 N N . THR A 1 83 ? -9.321 3.732 -9.527 1.00 85.56 83 THR A N 1
ATOM 611 C CA . THR A 1 83 ? -8.889 4.142 -8.197 1.00 85.56 83 THR A CA 1
ATOM 612 C C . THR A 1 83 ? -10.001 3.845 -7.205 1.00 85.56 83 THR A C 1
ATOM 614 O O . THR A 1 83 ? -11.136 4.268 -7.412 1.00 85.56 83 THR A O 1
ATOM 617 N N . GLU A 1 84 ? -9.675 3.119 -6.144 1.00 86.75 84 GLU A N 1
ATOM 618 C CA . GLU A 1 84 ? -10.628 2.654 -5.140 1.00 86.75 84 GLU A CA 1
ATOM 619 C C . GLU A 1 84 ? -10.149 2.979 -3.725 1.00 86.75 84 GLU A C 1
ATOM 621 O O . GLU A 1 84 ? -8.966 3.207 -3.483 1.00 86.75 84 GLU A O 1
ATOM 626 N N . GLY A 1 85 ? -11.072 2.993 -2.766 1.00 87.12 85 GLY A N 1
ATOM 627 C CA . GLY A 1 85 ? -10.772 3.315 -1.370 1.00 87.12 85 GLY A CA 1
ATOM 628 C C . GLY A 1 85 ? -10.140 2.181 -0.558 1.00 87.12 85 GLY A C 1
ATOM 629 O O . GLY A 1 85 ? -9.910 2.345 0.634 1.00 87.12 85 GLY A O 1
ATOM 630 N N . ALA A 1 86 ? -9.875 1.029 -1.174 1.00 90.56 86 ALA A N 1
ATOM 631 C CA . ALA A 1 86 ? -9.267 -0.131 -0.534 1.00 90.56 86 ALA A CA 1
ATOM 632 C C . ALA A 1 86 ? -8.359 -0.872 -1.531 1.00 90.56 86 ALA A C 1
ATOM 634 O O . ALA A 1 86 ? -8.632 -0.830 -2.735 1.00 90.56 86 ALA A O 1
ATOM 635 N N . PRO A 1 87 ? -7.316 -1.582 -1.063 1.00 89.44 87 PRO A N 1
ATOM 636 C CA . PRO A 1 87 ? -6.506 -2.430 -1.933 1.00 89.44 87 PRO A CA 1
ATOM 637 C C . PRO A 1 87 ? -7.366 -3.545 -2.541 1.00 89.44 87 PRO A C 1
ATOM 639 O O . PRO A 1 87 ? -8.414 -3.902 -1.994 1.00 89.44 87 PRO A O 1
ATOM 642 N N . SER A 1 88 ? -6.966 -4.076 -3.697 1.00 90.19 88 SER A N 1
ATOM 643 C CA . SER A 1 88 ? -7.679 -5.198 -4.316 1.00 90.19 88 SER A CA 1
ATOM 644 C C . SER A 1 88 ? -7.402 -6.506 -3.563 1.00 90.19 88 SER A C 1
ATOM 646 O O . SER A 1 88 ? -6.364 -6.645 -2.915 1.00 90.19 88 SER A O 1
ATOM 648 N N . VAL A 1 89 ? -8.298 -7.493 -3.679 1.00 91.56 89 VAL A N 1
ATOM 649 C CA . VAL A 1 89 ? -8.091 -8.826 -3.075 1.00 91.56 89 VAL A CA 1
ATOM 650 C C . VAL A 1 89 ? -6.798 -9.465 -3.593 1.00 91.56 89 VAL A C 1
ATOM 652 O O . VAL A 1 89 ? -6.026 -10.005 -2.811 1.00 91.56 89 VAL A O 1
ATOM 655 N N . ALA A 1 90 ? -6.509 -9.333 -4.890 1.00 88.44 90 ALA A N 1
ATOM 656 C CA . ALA A 1 90 ? -5.297 -9.882 -5.496 1.00 88.44 90 ALA A CA 1
ATOM 657 C C . ALA A 1 90 ? -4.010 -9.216 -4.974 1.00 88.44 90 ALA A C 1
ATOM 659 O O . ALA A 1 90 ? -2.977 -9.874 -4.846 1.00 88.44 90 ALA A O 1
ATOM 660 N N . ASP A 1 91 ? -4.052 -7.914 -4.679 1.00 88.50 91 ASP A N 1
ATOM 661 C CA . ASP A 1 91 ? -2.905 -7.201 -4.111 1.00 88.50 91 ASP A CA 1
ATOM 6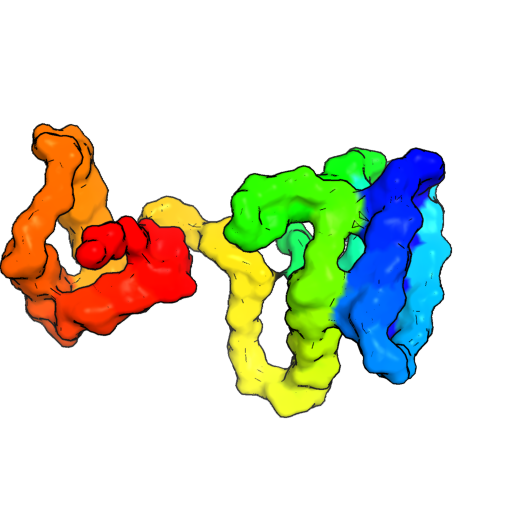62 C C . ASP A 1 91 ? -2.692 -7.565 -2.640 1.00 88.50 91 ASP A C 1
ATOM 664 O O . ASP A 1 91 ? -1.551 -7.753 -2.224 1.00 88.50 91 ASP A O 1
ATOM 668 N N . LEU A 1 92 ? -3.778 -7.743 -1.880 1.00 91.38 92 LEU A N 1
ATOM 669 C CA . LEU A 1 92 ? -3.721 -8.266 -0.516 1.00 91.38 92 LEU A CA 1
ATOM 670 C C . LEU A 1 92 ? -3.157 -9.690 -0.492 1.00 91.38 92 LEU A C 1
ATOM 672 O O . LEU A 1 92 ? -2.189 -9.934 0.213 1.00 91.38 92 LEU A O 1
ATOM 676 N N . GLN A 1 93 ? -3.672 -10.607 -1.316 1.00 90.94 93 GLN A N 1
ATOM 677 C CA . GLN A 1 93 ? -3.152 -11.977 -1.421 1.00 90.94 93 GLN A CA 1
ATOM 678 C C . GLN A 1 93 ? -1.652 -12.002 -1.738 1.00 90.94 93 GLN A C 1
ATOM 680 O O . GLN A 1 93 ? -0.906 -12.779 -1.146 1.00 90.94 93 GLN A O 1
ATOM 685 N N . ARG A 1 94 ? -1.193 -11.126 -2.643 1.00 86.75 94 ARG A N 1
ATOM 686 C CA . ARG A 1 94 ? 0.234 -10.991 -2.959 1.00 86.75 94 ARG A CA 1
ATOM 687 C C . ARG A 1 94 ? 1.033 -10.494 -1.757 1.00 86.75 94 ARG A C 1
ATOM 689 O O . ARG A 1 94 ? 2.093 -11.045 -1.486 1.00 86.75 94 ARG A O 1
ATOM 696 N N . ALA A 1 95 ? 0.541 -9.477 -1.054 1.00 88.81 95 ALA A N 1
ATOM 697 C CA . ALA A 1 95 ? 1.201 -8.946 0.134 1.00 88.81 95 ALA A CA 1
ATOM 698 C C . ALA A 1 95 ? 1.325 -10.001 1.245 1.00 88.81 95 ALA A C 1
ATOM 700 O O . ALA A 1 95 ? 2.399 -10.146 1.819 1.00 88.81 95 ALA A O 1
ATOM 701 N N . LEU A 1 96 ? 0.263 -10.776 1.489 1.00 89.19 96 LEU A N 1
ATOM 702 C CA . LEU A 1 96 ? 0.267 -11.868 2.467 1.00 89.19 96 LEU A CA 1
ATOM 703 C C . LEU A 1 96 ? 1.239 -12.982 2.062 1.00 89.19 96 LEU A C 1
ATOM 705 O O . LEU A 1 96 ? 2.015 -13.442 2.889 1.00 89.19 96 LEU A O 1
ATOM 709 N N . TYR A 1 97 ? 1.267 -13.362 0.781 1.00 85.75 97 TYR A N 1
ATOM 710 C CA . TYR A 1 97 ? 2.228 -14.347 0.276 1.00 85.75 97 TYR A CA 1
ATOM 711 C C . TYR A 1 97 ? 3.683 -13.888 0.445 1.00 85.75 97 TYR A C 1
ATOM 713 O O . TYR A 1 97 ? 4.538 -14.682 0.816 1.00 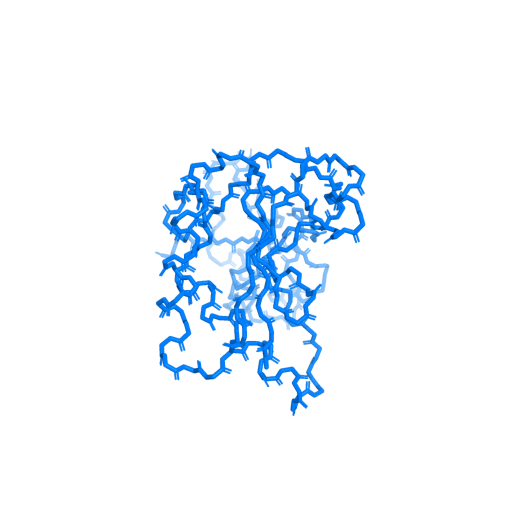85.75 97 TYR A O 1
ATOM 721 N N . VAL A 1 98 ? 3.981 -12.610 0.178 1.00 80.44 98 VAL A N 1
ATOM 722 C CA . VAL A 1 98 ? 5.334 -12.057 0.366 1.00 80.44 98 VAL A CA 1
ATOM 723 C C . VAL A 1 98 ? 5.714 -12.012 1.844 1.00 80.44 98 VAL A C 1
ATOM 725 O O . VAL A 1 98 ? 6.860 -12.304 2.164 1.00 80.44 98 VAL A O 1
ATOM 728 N N . ALA A 1 99 ? 4.777 -11.675 2.734 1.00 80.94 99 ALA A N 1
ATOM 729 C CA . ALA A 1 99 ? 5.017 -11.693 4.174 1.00 80.94 99 ALA A CA 1
ATOM 730 C C . ALA A 1 99 ? 5.336 -13.113 4.671 1.00 80.94 99 ALA A C 1
ATOM 732 O O . ALA A 1 99 ? 6.339 -13.300 5.349 1.00 80.94 99 ALA A O 1
ATOM 733 N N . GLU A 1 100 ? 4.560 -14.113 4.240 1.00 74.94 100 GLU A N 1
ATOM 734 C CA . GLU A 1 100 ? 4.803 -15.530 4.554 1.00 74.94 100 GLU A CA 1
ATOM 735 C C . GLU A 1 100 ? 6.129 -16.042 3.957 1.00 74.94 100 GLU A C 1
ATOM 737 O O . GLU A 1 100 ? 6.872 -16.765 4.612 1.00 74.94 100 GLU A O 1
ATOM 742 N N . ALA A 1 101 ? 6.461 -15.658 2.720 1.00 66.06 101 ALA A N 1
ATOM 743 C CA . ALA A 1 101 ? 7.703 -16.073 2.058 1.00 66.06 101 ALA A CA 1
ATOM 744 C C . ALA A 1 101 ? 8.953 -15.342 2.588 1.00 66.06 101 ALA A C 1
ATOM 746 O O . ALA A 1 101 ? 10.072 -15.835 2.431 1.00 66.06 101 ALA A O 1
ATOM 747 N N . GLY A 1 102 ? 8.775 -14.168 3.200 1.00 52.19 102 GLY A N 1
ATOM 748 C CA . GLY A 1 102 ? 9.837 -13.363 3.805 1.00 52.19 102 GLY A CA 1
ATOM 749 C C . GLY A 1 102 ? 10.445 -13.979 5.068 1.00 52.19 102 GLY A C 1
ATOM 750 O O . GLY A 1 102 ? 11.526 -13.556 5.471 1.00 52.19 102 GLY A O 1
ATOM 751 N N . GLU A 1 103 ? 9.808 -14.997 5.657 1.00 50.41 103 GLU A N 1
ATOM 752 C CA . GLU A 1 103 ? 10.398 -15.803 6.735 1.00 50.41 103 GLU A CA 1
ATOM 753 C C . GLU A 1 103 ? 11.414 -16.846 6.220 1.00 50.41 103 GLU A C 1
ATOM 755 O O . GLU A 1 103 ? 12.268 -17.272 6.994 1.00 50.41 103 GLU A O 1
ATOM 760 N N . ASP A 1 104 ? 11.412 -17.183 4.919 1.00 43.00 104 ASP A N 1
ATOM 761 C CA . ASP A 1 104 ? 12.186 -18.315 4.370 1.00 43.00 104 ASP A CA 1
ATOM 762 C C . ASP A 1 104 ? 13.149 -17.984 3.206 1.00 43.00 104 ASP A C 1
ATOM 764 O O . ASP A 1 104 ? 13.813 -18.887 2.690 1.00 43.00 104 ASP A O 1
ATOM 768 N N . CYS A 1 105 ? 13.295 -16.731 2.755 1.00 37.00 105 CYS A N 1
ATOM 769 C CA . CYS A 1 105 ? 14.156 -16.428 1.597 1.00 37.00 105 CYS A CA 1
ATOM 770 C C . CYS A 1 105 ? 15.023 -15.169 1.750 1.00 37.00 105 CYS A C 1
ATOM 772 O O . CYS A 1 105 ? 14.538 -14.042 1.695 1.00 37.00 105 CYS A O 1
ATOM 774 N N . ASP A 1 106 ? 16.344 -15.383 1.795 1.00 38.00 106 ASP A N 1
ATOM 775 C CA . ASP A 1 106 ? 17.405 -14.393 1.554 1.00 38.00 106 ASP A CA 1
ATOM 776 C C . ASP A 1 106 ? 17.435 -14.001 0.061 1.00 38.00 106 ASP A C 1
ATOM 778 O O . ASP A 1 106 ? 18.341 -14.344 -0.699 1.00 38.00 106 ASP A O 1
ATOM 782 N N . CYS A 1 107 ? 16.366 -13.355 -0.406 1.00 32.91 107 CYS A N 1
ATOM 783 C CA . CYS A 1 107 ? 16.293 -12.754 -1.733 1.00 32.91 107 CYS A CA 1
ATOM 784 C C . CYS A 1 107 ? 16.221 -11.229 -1.592 1.00 32.91 107 CYS A C 1
ATOM 786 O O . CYS A 1 107 ? 15.451 -10.729 -0.769 1.00 32.91 107 CYS A O 1
ATOM 788 N N . PRO A 1 108 ? 16.990 -10.463 -2.391 1.00 39.84 108 PRO A N 1
ATOM 789 C CA . PRO A 1 108 ? 16.903 -9.010 -2.362 1.00 39.84 108 PRO A CA 1
ATOM 790 C C . PRO A 1 108 ? 15.465 -8.584 -2.691 1.00 39.84 108 PRO A C 1
ATOM 792 O O . PRO A 1 108 ? 14.846 -9.182 -3.579 1.00 39.84 108 PRO A O 1
ATOM 795 N N . PRO A 1 109 ? 14.918 -7.572 -1.995 1.00 45.00 109 PRO A N 1
ATOM 796 C CA . PRO A 1 109 ? 13.523 -7.196 -2.147 1.00 45.00 109 PRO A CA 1
ATOM 797 C C . PRO A 1 109 ? 13.266 -6.793 -3.600 1.00 45.00 109 PRO A C 1
ATOM 799 O O . PRO A 1 109 ? 13.862 -5.846 -4.116 1.00 45.00 109 PRO A O 1
ATOM 802 N N . M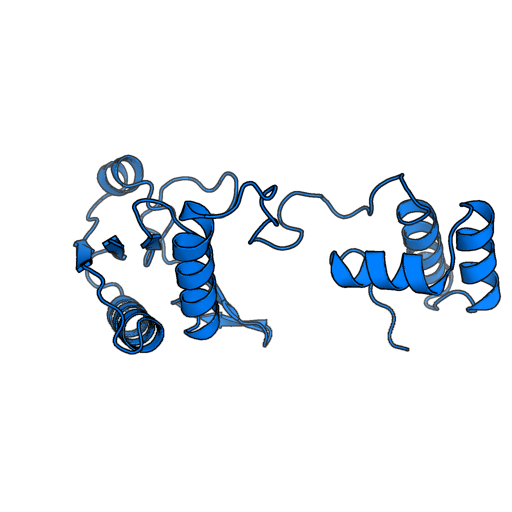ET A 1 110 ? 12.372 -7.520 -4.273 1.00 47.03 110 MET A N 1
ATOM 803 C CA . MET A 1 110 ? 11.690 -6.960 -5.430 1.00 47.03 110 MET A CA 1
ATOM 804 C C . MET A 1 110 ? 10.810 -5.832 -4.904 1.00 47.03 110 MET A C 1
ATOM 806 O O . MET A 1 110 ? 9.914 -6.074 -4.097 1.00 47.03 110 MET A O 1
ATOM 810 N N . ASP A 1 111 ? 11.107 -4.606 -5.337 1.00 47.16 111 ASP A N 1
ATOM 811 C CA . ASP A 1 111 ? 10.319 -3.417 -5.030 1.00 47.16 111 ASP A CA 1
ATOM 812 C C . ASP A 1 111 ? 8.837 -3.717 -5.350 1.00 47.16 111 ASP A C 1
ATOM 814 O O . ASP A 1 111 ? 8.451 -3.904 -6.504 1.00 47.16 111 ASP A O 1
ATOM 818 N N . ALA A 1 112 ? 8.013 -3.847 -4.303 1.00 47.34 112 ALA A N 1
ATOM 819 C CA . ALA A 1 112 ? 6.579 -4.144 -4.404 1.00 47.34 112 ALA A CA 1
ATOM 820 C C . ALA A 1 112 ? 5.773 -2.945 -4.935 1.00 47.34 112 ALA A C 1
ATOM 822 O O . ALA A 1 112 ? 4.651 -3.089 -5.423 1.00 47.34 112 ALA A O 1
ATOM 823 N N . ALA A 1 113 ? 6.371 -1.756 -4.897 1.00 46.78 113 ALA A N 1
ATOM 824 C CA . ALA A 1 113 ? 5.998 -0.674 -5.779 1.00 46.78 113 ALA A CA 1
ATOM 825 C C . ALA A 1 113 ? 6.702 -0.919 -7.114 1.00 46.78 113 ALA A C 1
ATOM 827 O O . ALA A 1 113 ? 7.905 -1.160 -7.145 1.00 46.78 113 ALA A O 1
ATOM 828 N N . GLY A 1 114 ? 6.000 -0.758 -8.234 1.00 56.47 114 GLY A N 1
ATOM 829 C CA . GLY A 1 114 ? 6.699 -0.481 -9.485 1.00 56.47 114 GLY A CA 1
ATOM 830 C C . GLY A 1 114 ? 7.625 0.744 -9.351 1.00 56.47 114 GLY A C 1
ATOM 831 O O . GLY A 1 114 ? 7.938 1.245 -8.275 1.00 56.47 114 GLY A O 1
ATOM 832 N N . ARG A 1 115 ? 8.019 1.317 -10.479 1.00 56.09 115 ARG A N 1
ATOM 833 C CA . ARG A 1 115 ? 8.987 2.417 -10.646 1.00 56.09 115 ARG A CA 1
ATOM 834 C C . ARG A 1 115 ? 8.780 3.725 -9.828 1.00 56.09 115 ARG A C 1
ATOM 836 O O . ARG A 1 115 ? 9.488 4.706 -10.072 1.00 56.09 115 ARG A O 1
ATOM 843 N N . GLY A 1 116 ? 7.845 3.795 -8.878 1.00 50.47 116 GLY A N 1
ATOM 844 C CA . GLY A 1 116 ? 7.599 4.891 -7.932 1.00 50.47 116 GLY A CA 1
ATOM 845 C C . GLY A 1 116 ? 8.780 5.175 -6.992 1.00 50.47 116 GLY A C 1
ATOM 846 O O . GLY A 1 116 ? 8.679 5.018 -5.786 1.00 50.47 116 GLY A O 1
ATOM 847 N N . GLY A 1 117 ? 9.912 5.587 -7.559 1.00 53.53 117 GLY A N 1
ATOM 848 C CA . GLY A 1 117 ? 11.143 5.941 -6.850 1.00 53.53 117 GLY A CA 1
ATOM 849 C C . GLY A 1 117 ? 12.373 6.041 -7.760 1.00 53.53 117 GLY A C 1
ATOM 850 O O . GLY A 1 117 ? 13.284 6.809 -7.471 1.00 53.53 117 GLY A O 1
ATOM 851 N N . ARG A 1 118 ? 12.395 5.340 -8.908 1.00 59.03 118 ARG A N 1
ATOM 852 C CA . ARG A 1 118 ? 13.582 5.245 -9.793 1.00 59.03 118 ARG A CA 1
ATOM 853 C C . ARG A 1 118 ? 13.672 6.319 -10.891 1.00 59.03 118 ARG A C 1
ATOM 855 O O . ARG A 1 118 ? 14.620 6.326 -11.674 1.00 59.03 118 ARG A O 1
ATOM 862 N N . GLY A 1 119 ? 12.717 7.252 -10.946 1.00 65.50 119 GLY A N 1
ATOM 863 C CA . GLY A 1 119 ? 12.697 8.353 -11.920 1.00 65.50 119 GLY A CA 1
ATOM 864 C C . GLY A 1 119 ? 12.405 7.917 -13.365 1.00 65.50 119 GLY A C 1
ATOM 865 O O . GLY A 1 119 ? 12.318 6.732 -13.675 1.00 65.50 119 GLY A O 1
ATOM 866 N N . ARG A 1 120 ? 12.237 8.887 -14.281 1.00 74.06 120 ARG A N 1
ATOM 867 C CA . ARG A 1 120 ? 11.760 8.651 -15.664 1.00 74.06 120 ARG A CA 1
ATOM 868 C C . ARG A 1 120 ? 12.800 8.086 -16.656 1.00 74.06 120 ARG A C 1
ATOM 870 O O . ARG A 1 120 ? 12.455 7.828 -17.811 1.00 74.06 120 ARG A O 1
ATOM 877 N N . LEU A 1 121 ? 14.023 7.786 -16.219 1.00 79.81 121 LEU A N 1
ATOM 878 C CA . LEU A 1 121 ? 15.101 7.298 -17.089 1.00 79.81 121 LEU A CA 1
ATOM 879 C C . LEU A 1 121 ? 15.562 5.884 -16.705 1.00 79.81 121 LEU A C 1
ATOM 881 O O . LEU A 1 121 ? 15.958 5.663 -15.565 1.00 79.81 121 LEU A O 1
ATOM 885 N N . ALA A 1 122 ? 15.567 4.958 -17.666 1.00 83.62 122 ALA A N 1
ATOM 886 C CA . ALA A 1 122 ? 16.097 3.594 -17.544 1.00 83.62 122 ALA A CA 1
ATOM 887 C C . ALA A 1 122 ? 17.562 3.610 -17.117 1.00 83.62 122 ALA A C 1
ATOM 889 O O . ALA A 1 122 ? 18.222 4.589 -17.448 1.00 83.62 122 ALA A O 1
ATOM 890 N N . PRO A 1 123 ? 18.106 2.607 -16.406 1.00 81.19 123 PRO A N 1
ATOM 891 C CA . PRO A 1 123 ? 19.516 2.574 -15.997 1.00 81.19 123 PRO A CA 1
ATOM 892 C C . PRO A 1 123 ? 20.504 2.813 -17.156 1.00 81.19 123 PRO A C 1
ATOM 894 O O . PRO A 1 123 ? 20.248 2.398 -18.284 1.00 81.19 123 PRO A O 1
ATOM 897 N N . VAL A 1 124 ? 21.652 3.465 -16.885 1.00 81.38 124 VAL A N 1
ATOM 898 C CA . VAL A 1 124 ? 22.746 3.634 -17.883 1.00 81.38 124 VAL A CA 1
ATOM 899 C C . VAL A 1 124 ? 23.279 2.289 -18.382 1.00 81.38 124 VAL A C 1
ATOM 901 O O . VAL A 1 124 ? 23.866 2.220 -19.457 1.00 81.38 124 VAL A O 1
ATOM 904 N N . THR A 1 125 ? 23.121 1.240 -17.582 1.00 74.56 125 THR A N 1
ATOM 905 C CA . THR A 1 125 ? 23.686 -0.079 -17.826 1.00 74.56 125 THR A CA 1
ATOM 906 C C . THR A 1 125 ? 22.862 -0.875 -18.838 1.00 74.56 125 THR A C 1
ATOM 908 O O . THR A 1 125 ? 21.646 -0.719 -18.956 1.00 74.56 125 THR A O 1
ATOM 911 N N . GLY A 1 126 ? 23.546 -1.753 -19.576 1.00 76.12 126 GLY A N 1
ATOM 912 C CA . GLY A 1 126 ? 22.905 -2.746 -20.441 1.00 76.12 126 GLY A CA 1
ATOM 913 C C . GLY A 1 126 ? 22.131 -2.175 -21.632 1.00 76.12 126 GLY A C 1
ATOM 914 O O . GLY A 1 126 ? 21.151 -2.778 -22.042 1.00 76.12 126 GLY A O 1
ATOM 915 N N . GLY A 1 127 ? 22.504 -1.002 -22.152 1.00 82.06 127 GLY A N 1
ATOM 916 C CA . GLY A 1 127 ? 21.871 -0.403 -23.340 1.00 82.06 127 GLY A CA 1
ATOM 917 C C . GLY A 1 127 ? 20.468 0.174 -23.126 1.00 82.06 127 GLY A C 1
ATOM 918 O O . GLY A 1 127 ? 19.929 0.837 -24.011 1.00 82.06 127 GLY A O 1
ATOM 919 N N . ARG A 1 128 ? 19.892 0.013 -21.930 1.00 86.00 128 ARG A N 1
ATOM 920 C CA . ARG A 1 128 ? 18.506 0.385 -21.615 1.00 86.00 128 ARG A CA 1
ATOM 921 C C . ARG A 1 128 ? 18.266 1.895 -21.713 1.00 86.00 128 ARG A C 1
ATOM 923 O O . ARG A 1 128 ? 17.314 2.321 -22.362 1.00 86.00 128 ARG A O 1
ATOM 930 N N . ARG A 1 129 ? 19.150 2.735 -21.150 1.00 88.00 129 ARG A N 1
ATOM 931 C CA . ARG A 1 129 ? 19.042 4.206 -21.284 1.00 88.00 129 ARG A CA 1
ATOM 932 C C . ARG A 1 129 ? 19.224 4.694 -22.715 1.00 88.00 129 ARG A C 1
ATOM 934 O O . ARG A 1 129 ? 18.520 5.614 -23.121 1.00 88.00 129 ARG A O 1
ATOM 941 N N . ALA A 1 130 ? 20.163 4.107 -23.451 1.00 85.50 130 ALA A N 1
ATOM 942 C CA . ALA A 1 130 ? 20.428 4.490 -24.833 1.00 85.50 130 ALA A CA 1
ATOM 943 C C . ALA A 1 130 ? 19.200 4.207 -25.705 1.00 85.50 130 ALA A C 1
ATOM 945 O O . ALA A 1 130 ? 18.709 5.108 -26.381 1.00 85.50 130 ALA A O 1
ATOM 946 N N . LEU A 1 131 ? 18.640 3.000 -25.591 1.00 85.94 131 LEU A N 1
ATOM 947 C CA . LEU A 1 131 ? 17.448 2.607 -26.332 1.00 85.94 131 LEU A CA 1
ATOM 948 C C . LEU A 1 131 ? 16.232 3.466 -25.958 1.00 85.94 131 LEU A C 1
ATOM 950 O O . LEU A 1 131 ? 15.554 3.997 -26.837 1.00 85.94 131 LEU A O 1
ATOM 954 N N . GLN A 1 132 ? 16.012 3.702 -24.659 1.00 88.62 132 GLN A N 1
ATOM 955 C CA . GLN A 1 132 ? 14.927 4.563 -24.188 1.00 88.62 132 GLN A CA 1
ATOM 956 C C . GLN A 1 132 ? 15.045 5.995 -24.739 1.00 88.62 132 GLN A C 1
ATOM 958 O O . GLN A 1 132 ? 14.062 6.562 -25.212 1.00 88.62 132 GLN A O 1
ATOM 963 N N . GLN A 1 133 ? 16.237 6.597 -24.700 1.00 88.06 133 GLN A N 1
ATOM 964 C CA . GLN A 1 133 ? 16.435 7.957 -25.206 1.00 88.06 133 GLN A CA 1
ATOM 965 C C . GLN A 1 133 ? 16.300 8.051 -26.726 1.00 88.06 133 GLN A C 1
ATOM 967 O O . GLN A 1 133 ? 15.764 9.052 -27.203 1.00 88.06 133 GLN A O 1
ATOM 972 N N . SER A 1 134 ? 16.750 7.044 -27.477 1.00 86.25 134 SER A N 1
ATOM 973 C CA . SER A 1 134 ? 16.589 7.004 -28.934 1.00 86.25 134 SER A CA 1
ATOM 974 C C . SER A 1 134 ? 15.114 6.995 -29.325 1.00 86.25 134 SER A C 1
ATOM 976 O O . SER A 1 134 ? 14.691 7.819 -30.136 1.00 86.25 134 SER A O 1
ATOM 978 N N . VAL A 1 135 ? 14.306 6.157 -28.668 1.00 86.62 135 VAL A N 1
ATOM 979 C CA . VAL A 1 135 ? 12.855 6.108 -28.892 1.00 86.62 135 VAL A CA 1
ATOM 980 C C . VAL A 1 135 ? 12.195 7.441 -28.534 1.00 86.62 135 VAL A C 1
ATOM 982 O O . VAL A 1 135 ? 11.489 8.023 -29.356 1.00 86.62 135 VAL A O 1
ATOM 985 N N . LEU A 1 136 ? 12.451 7.974 -27.334 1.00 88.00 136 LEU A N 1
ATOM 986 C CA . LEU A 1 136 ? 11.836 9.231 -26.890 1.00 88.00 136 LEU A CA 1
ATOM 987 C C . LEU A 1 136 ? 12.221 10.417 -27.785 1.00 88.00 136 LEU A C 1
ATOM 989 O O . LEU A 1 136 ? 11.389 11.280 -28.064 1.00 88.00 136 LEU A O 1
ATOM 993 N N . ARG A 1 137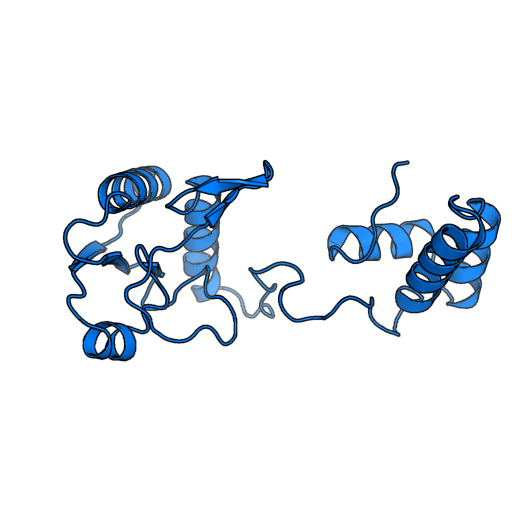 ? 13.470 10.461 -28.261 1.00 85.25 137 ARG A N 1
ATOM 994 C CA . ARG A 1 137 ? 13.943 11.502 -29.181 1.00 85.25 137 ARG A CA 1
ATOM 995 C C . ARG A 1 137 ? 13.283 11.386 -30.550 1.00 85.25 137 ARG A C 1
ATOM 997 O O . ARG A 1 137 ? 12.931 12.418 -31.122 1.00 85.25 137 ARG A O 1
ATOM 1004 N N . SER A 1 138 ? 13.090 10.164 -31.046 1.00 83.06 138 SER A N 1
ATOM 1005 C CA . SER A 1 138 ? 12.350 9.907 -32.283 1.00 83.06 138 SER A CA 1
ATOM 1006 C C . SER A 1 138 ? 10.940 10.469 -32.200 1.00 83.06 138 SER A C 1
ATOM 1008 O O . SER A 1 138 ? 10.571 11.303 -33.024 1.00 83.06 138 SER A O 1
ATOM 1010 N N . PHE A 1 139 ? 10.196 10.110 -31.151 1.00 82.38 139 PHE A N 1
ATOM 1011 C CA . PHE A 1 139 ? 8.842 10.615 -30.930 1.00 82.38 139 PHE A CA 1
ATOM 1012 C C . PHE A 1 139 ? 8.799 12.135 -30.817 1.00 82.38 139 PHE A C 1
ATOM 1014 O O . PHE A 1 139 ? 7.958 12.771 -31.444 1.00 82.38 139 PHE A O 1
ATOM 1021 N N . ALA A 1 140 ? 9.720 12.731 -30.058 1.00 79.38 140 ALA A N 1
ATOM 1022 C CA . ALA A 1 140 ? 9.766 14.180 -29.885 1.00 79.38 140 ALA A CA 1
ATOM 1023 C C . ALA A 1 140 ? 10.056 14.935 -31.194 1.00 79.38 140 ALA A C 1
ATOM 1025 O O . ALA A 1 140 ? 9.653 16.085 -31.337 1.00 79.38 140 ALA A O 1
ATOM 1026 N N . THR A 1 141 ? 10.765 14.300 -32.132 1.00 77.88 141 THR A N 1
ATOM 1027 C CA . THR A 1 141 ? 11.225 14.936 -33.376 1.00 77.88 141 THR A CA 1
ATOM 1028 C C . THR A 1 141 ? 10.300 14.650 -34.557 1.00 77.88 141 THR A C 1
ATOM 1030 O O . THR A 1 141 ? 10.057 15.528 -35.377 1.00 77.88 141 THR A O 1
ATOM 1033 N N . THR A 1 142 ? 9.796 13.421 -34.659 1.00 79.88 142 THR A N 1
ATOM 1034 C CA . THR A 1 142 ? 9.073 12.907 -35.835 1.00 79.88 142 THR A CA 1
ATOM 1035 C C . THR A 1 142 ? 7.639 12.489 -35.521 1.00 79.88 142 THR A C 1
ATOM 1037 O O . THR A 1 142 ? 6.843 12.302 -36.435 1.00 79.88 142 THR A O 1
ATOM 1040 N N . GLY A 1 143 ? 7.292 12.329 -34.240 1.00 80.00 143 GLY A N 1
ATOM 1041 C CA . GLY A 1 143 ? 6.013 11.757 -33.817 1.00 80.00 143 GLY A CA 1
ATOM 1042 C C . GLY A 1 143 ? 5.893 10.246 -34.039 1.00 80.00 143 GLY A C 1
ATOM 1043 O O . GLY A 1 143 ? 4.846 9.684 -33.732 1.00 80.00 143 GLY A O 1
ATOM 1044 N N . GLN A 1 144 ? 6.938 9.582 -34.540 1.00 76.94 144 GLN A N 1
ATOM 1045 C CA . GLN A 1 144 ? 6.941 8.151 -34.843 1.00 76.94 144 GLN A CA 1
ATOM 1046 C C . GLN A 1 144 ? 8.084 7.429 -34.118 1.00 76.94 144 GLN A C 1
ATOM 1048 O O . GLN A 1 144 ? 9.092 8.033 -33.728 1.00 76.94 144 GLN A O 1
ATOM 1053 N N . VAL A 1 145 ? 7.916 6.120 -33.921 1.00 73.75 145 VAL A N 1
ATOM 1054 C CA . VAL A 1 145 ? 8.986 5.236 -33.440 1.00 73.75 145 VAL A CA 1
ATOM 1055 C C . VAL A 1 145 ? 10.002 5.058 -34.567 1.00 73.75 145 VAL A C 1
ATOM 1057 O O . VAL A 1 145 ? 9.623 4.974 -35.732 1.00 73.75 145 VAL A O 1
ATOM 1060 N N . LEU A 1 146 ? 11.287 5.023 -34.210 1.00 73.38 146 LEU A N 1
ATOM 1061 C CA . LEU A 1 146 ? 12.364 4.667 -35.133 1.00 73.38 146 LEU A CA 1
ATOM 1062 C C . LEU A 1 146 ? 12.131 3.249 -35.682 1.00 73.38 146 LEU A C 1
ATOM 1064 O O . LEU A 1 146 ? 11.621 2.390 -34.961 1.00 73.38 146 LEU A O 1
ATOM 1068 N N . GLU A 1 147 ? 12.540 2.984 -36.920 1.00 76.69 147 GLU A N 1
ATOM 1069 C CA . GLU A 1 147 ? 12.399 1.646 -37.497 1.00 76.69 147 GLU A CA 1
ATOM 1070 C C . GLU A 1 147 ? 13.143 0.599 -36.638 1.00 76.69 147 GLU A C 1
ATOM 1072 O O . GLU A 1 147 ? 14.205 0.900 -36.075 1.00 76.69 147 GLU A O 1
ATOM 1077 N N . PRO A 1 148 ? 12.634 -0.644 -36.532 1.00 73.75 148 PRO A N 1
ATOM 1078 C CA . PRO A 1 148 ? 13.214 -1.672 -35.664 1.00 73.75 148 PRO A CA 1
ATOM 1079 C C . PRO A 1 148 ? 14.711 -1.907 -35.902 1.00 73.75 148 PRO A C 1
ATOM 1081 O O . PRO A 1 148 ? 15.454 -2.122 -34.950 1.00 73.75 148 PRO A O 1
ATOM 1084 N N . ALA A 1 149 ? 15.164 -1.789 -37.154 1.00 75.62 149 ALA A N 1
ATOM 1085 C CA . ALA A 1 149 ? 16.566 -1.949 -37.534 1.00 75.62 149 ALA A CA 1
ATOM 1086 C C . ALA A 1 149 ? 17.488 -0.879 -36.913 1.00 75.62 149 ALA A C 1
ATOM 1088 O O . ALA A 1 149 ? 18.632 -1.169 -36.559 1.00 75.62 149 ALA A O 1
ATOM 1089 N N . ASP A 1 150 ? 17.001 0.352 -36.742 1.00 78.25 150 ASP A N 1
ATOM 1090 C CA . ASP A 1 150 ? 17.778 1.437 -36.137 1.00 78.25 150 ASP A CA 1
ATOM 1091 C C . ASP A 1 150 ? 17.838 1.292 -34.610 1.00 78.25 150 ASP A C 1
ATOM 1093 O O . ASP A 1 150 ? 18.864 1.567 -33.985 1.00 78.25 150 ASP A O 1
ATOM 1097 N N . LEU A 1 151 ? 16.754 0.808 -33.996 1.00 76.50 151 LEU A N 1
ATOM 1098 C CA . LEU A 1 151 ? 16.718 0.484 -32.568 1.00 76.50 151 LEU A CA 1
ATOM 1099 C C . LEU A 1 151 ? 17.597 -0.729 -32.234 1.00 76.50 151 LEU A C 1
ATOM 1101 O O . LEU A 1 151 ? 18.280 -0.740 -31.207 1.00 76.50 151 LEU A O 1
ATOM 1105 N N . GLU A 1 152 ? 17.638 -1.714 -33.127 1.00 80.56 152 GLU A N 1
ATOM 1106 C CA . GLU A 1 152 ? 18.491 -2.890 -33.003 1.00 80.56 152 GLU A CA 1
ATOM 1107 C C . GLU A 1 152 ? 19.978 -2.518 -33.052 1.00 80.56 152 GLU A C 1
ATOM 1109 O O . GLU A 1 152 ? 20.755 -2.979 -32.215 1.00 80.56 152 GLU A O 1
ATOM 1114 N N . GLN A 1 153 ? 20.373 -1.578 -33.920 1.00 78.69 153 GLN A N 1
ATOM 1115 C CA . GLN A 1 153 ? 21.743 -1.052 -33.926 1.00 78.69 153 GLN A CA 1
ATOM 1116 C C . GLN A 1 153 ? 22.141 -0.388 -32.598 1.00 78.69 153 GLN A C 1
ATOM 1118 O O . GLN A 1 153 ? 23.283 -0.531 -32.158 1.00 78.69 153 GLN A O 1
ATOM 1123 N N . VAL A 1 154 ? 21.215 0.295 -31.919 1.00 78.56 154 VAL A N 1
ATOM 1124 C CA . VAL A 1 154 ? 21.475 0.915 -30.605 1.00 78.56 154 VAL A CA 1
ATOM 1125 C C . VAL A 1 154 ? 21.707 -0.145 -29.519 1.00 78.56 154 VAL A C 1
ATOM 1127 O O . VAL A 1 154 ? 22.570 0.033 -28.650 1.00 78.56 154 VAL A O 1
ATOM 1130 N N . ALA A 1 155 ? 20.974 -1.260 -29.570 1.00 78.88 155 ALA A N 1
ATOM 1131 C CA . ALA A 1 155 ? 21.166 -2.383 -28.654 1.00 78.88 155 ALA A CA 1
ATOM 1132 C C . ALA A 1 155 ? 22.490 -3.121 -28.923 1.00 78.88 155 ALA A C 1
ATOM 1134 O O . ALA A 1 155 ? 23.271 -3.338 -27.991 1.00 78.88 155 ALA A O 1
ATOM 1135 N N . ILE A 1 156 ? 22.804 -3.387 -30.197 1.00 77.00 156 ILE A N 1
ATOM 1136 C CA . ILE A 1 156 ? 24.065 -4.013 -30.625 1.00 77.00 156 ILE A CA 1
ATOM 1137 C C . ILE A 1 156 ? 25.269 -3.160 -30.214 1.00 77.00 156 ILE A C 1
ATOM 1139 O O . ILE A 1 156 ? 26.243 -3.692 -29.683 1.00 77.00 156 ILE A O 1
ATOM 1143 N N . ALA A 1 157 ? 25.198 -1.834 -30.375 1.00 76.25 157 ALA A N 1
ATOM 1144 C CA . ALA A 1 157 ? 26.251 -0.914 -29.933 1.00 76.25 157 ALA A CA 1
ATOM 1145 C C . ALA A 1 157 ? 26.500 -0.968 -28.413 1.00 76.25 157 ALA A C 1
ATOM 1147 O O . ALA A 1 157 ? 27.577 -0.606 -27.941 1.00 76.25 157 ALA A O 1
ATOM 1148 N N . SER A 1 158 ? 25.516 -1.450 -27.652 1.00 71.94 158 SER A N 1
ATOM 1149 C CA . SER A 1 158 ? 25.600 -1.675 -26.208 1.00 71.94 158 SER A CA 1
ATOM 1150 C C . SER A 1 158 ? 25.967 -3.123 -25.839 1.00 71.94 158 SER A C 1
ATOM 1152 O O . SER A 1 158 ? 25.988 -3.456 -24.654 1.00 71.94 158 SER A O 1
ATOM 1154 N N . GLY A 1 159 ? 26.248 -3.982 -26.828 1.00 78.75 159 GLY A N 1
ATOM 1155 C CA . GLY A 1 159 ? 26.635 -5.383 -26.644 1.00 78.75 159 GLY A CA 1
ATOM 1156 C C . GLY A 1 159 ? 25.510 -6.294 -26.151 1.00 78.75 159 GLY A C 1
ATOM 1157 O O . GLY A 1 159 ? 25.791 -7.309 -25.515 1.00 78.75 159 GLY A O 1
ATOM 1158 N N . ARG A 1 160 ? 24.245 -5.922 -26.379 1.00 78.00 160 ARG A N 1
ATOM 1159 C CA . ARG A 1 160 ? 23.064 -6.660 -25.910 1.00 78.00 160 ARG A CA 1
ATOM 1160 C C . ARG A 1 160 ? 22.104 -6.939 -27.061 1.00 78.00 160 ARG A C 1
ATOM 1162 O O . ARG A 1 160 ? 22.043 -6.174 -28.020 1.00 78.00 160 ARG A O 1
ATOM 1169 N N . ASP A 1 161 ? 21.342 -8.020 -26.931 1.00 85.06 161 ASP A N 1
ATOM 1170 C CA . ASP A 1 161 ? 20.266 -8.339 -27.864 1.00 85.06 161 ASP A CA 1
ATOM 1171 C C . ASP A 1 161 ? 19.121 -7.321 -27.744 1.00 85.06 161 ASP A C 1
ATOM 1173 O O . ASP A 1 161 ? 18.718 -6.928 -26.647 1.00 85.06 161 ASP A O 1
ATOM 1177 N N . PHE A 1 162 ? 18.589 -6.882 -28.883 1.00 82.88 162 PHE A N 1
ATOM 1178 C CA . PHE A 1 162 ? 17.540 -5.868 -28.931 1.00 82.88 162 PHE A CA 1
ATOM 1179 C C . PHE A 1 162 ? 16.254 -6.303 -28.223 1.00 82.88 162 PHE A C 1
ATOM 1181 O O . PHE A 1 162 ? 15.657 -5.507 -27.491 1.00 82.88 162 PHE A O 1
ATOM 1188 N N . ARG A 1 163 ? 15.840 -7.565 -28.392 1.00 83.31 163 ARG A N 1
ATOM 1189 C CA . ARG A 1 163 ? 14.612 -8.084 -27.781 1.00 83.31 163 ARG A CA 1
ATOM 1190 C C . ARG A 1 163 ? 14.766 -8.208 -26.275 1.00 83.31 163 ARG A C 1
ATOM 1192 O O . ARG A 1 163 ? 13.823 -7.886 -25.558 1.00 83.31 163 ARG A O 1
ATOM 1199 N N . GLU A 1 164 ? 15.940 -8.616 -25.800 1.00 82.44 164 GLU A N 1
ATOM 1200 C CA . GLU A 1 164 ? 16.244 -8.650 -24.366 1.00 82.44 164 GLU A CA 1
ATOM 1201 C C . GLU A 1 164 ? 16.189 -7.255 -23.739 1.00 82.44 164 GLU A C 1
ATOM 1203 O O . GLU A 1 164 ? 15.536 -7.062 -22.718 1.00 82.44 164 GLU A O 1
ATOM 1208 N N . VAL A 1 165 ? 16.821 -6.255 -24.363 1.00 85.06 165 VAL A N 1
ATOM 1209 C CA . VAL A 1 165 ? 16.819 -4.880 -23.836 1.00 85.06 165 VAL A CA 1
ATOM 1210 C C . VAL A 1 165 ? 15.402 -4.300 -23.822 1.00 85.06 165 VAL A C 1
ATOM 1212 O O . VAL A 1 165 ? 15.038 -3.601 -22.873 1.00 85.06 165 VAL A O 1
ATOM 1215 N N . LEU A 1 166 ? 14.586 -4.593 -24.839 1.00 85.44 166 LEU A N 1
ATOM 1216 C CA . LEU A 1 166 ? 13.192 -4.155 -24.888 1.00 85.44 166 LEU A CA 1
ATOM 1217 C C . LEU A 1 166 ? 12.335 -4.857 -23.822 1.00 85.44 166 LEU A C 1
ATOM 1219 O O . LEU A 1 166 ? 11.544 -4.196 -23.150 1.00 85.44 166 LEU A O 1
ATOM 1223 N N . ALA A 1 167 ? 12.530 -6.163 -23.620 1.00 81.94 167 ALA A N 1
ATOM 1224 C CA . ALA A 1 167 ? 11.863 -6.918 -22.563 1.00 81.94 167 ALA A CA 1
ATOM 1225 C C . ALA A 1 167 ? 12.234 -6.387 -21.167 1.00 81.94 167 ALA A C 1
ATOM 1227 O O . ALA A 1 167 ? 11.341 -6.158 -20.353 1.00 81.94 167 ALA A O 1
ATOM 1228 N N . ASP A 1 168 ? 13.515 -6.091 -20.917 1.00 83.31 168 ASP A N 1
ATOM 1229 C CA . ASP A 1 168 ? 13.999 -5.500 -19.660 1.00 83.31 168 ASP A CA 1
ATOM 1230 C C . ASP A 1 168 ? 13.419 -4.091 -19.420 1.00 83.31 168 ASP A C 1
ATOM 1232 O O . ASP A 1 168 ? 13.192 -3.666 -18.282 1.00 83.31 168 ASP A O 1
ATOM 1236 N N . LEU A 1 169 ? 13.216 -3.306 -20.483 1.00 85.56 169 LEU A N 1
ATOM 1237 C CA . LEU A 1 169 ? 12.591 -1.983 -20.395 1.00 85.56 169 LEU A CA 1
ATOM 1238 C C . LEU A 1 169 ? 11.093 -2.067 -20.087 1.00 85.56 169 LEU A C 1
ATOM 1240 O O . LEU A 1 169 ? 10.612 -1.262 -19.287 1.00 85.56 169 LEU A O 1
ATOM 1244 N N . ALA A 1 170 ? 10.386 -3.027 -20.685 1.00 82.44 170 ALA A N 1
ATOM 1245 C CA . ALA A 1 170 ? 8.961 -3.241 -20.457 1.00 82.44 170 ALA A CA 1
ATOM 1246 C C . ALA A 1 170 ? 8.693 -3.834 -19.064 1.00 82.44 170 ALA A C 1
ATOM 1248 O O . ALA A 1 170 ? 7.827 -3.345 -18.342 1.00 82.44 170 ALA A O 1
ATOM 1249 N N . ALA A 1 171 ? 9.478 -4.835 -18.650 1.00 79.88 171 ALA A N 1
ATOM 1250 C CA . ALA A 1 171 ? 9.340 -5.507 -17.358 1.00 79.88 171 ALA A CA 1
ATOM 1251 C C . ALA A 1 171 ? 9.525 -4.557 -16.164 1.00 79.88 171 ALA A C 1
ATOM 1253 O O . ALA A 1 171 ? 8.868 -4.710 -15.138 1.00 79.88 171 ALA A O 1
ATOM 1254 N N . GLU A 1 172 ? 10.394 -3.554 -16.305 1.00 78.81 172 GLU A N 1
ATOM 1255 C CA . GLU A 1 172 ? 10.650 -2.547 -15.270 1.00 78.81 172 GLU A CA 1
ATOM 1256 C C . GLU A 1 172 ? 9.927 -1.204 -15.521 1.00 78.81 172 GLU A C 1
ATOM 1258 O O . GLU A 1 172 ? 10.262 -0.195 -14.896 1.00 78.81 172 GLU A O 1
ATOM 1263 N N . ASP A 1 173 ? 8.937 -1.172 -16.421 1.00 77.50 173 ASP A N 1
ATOM 1264 C CA . ASP A 1 173 ? 8.066 -0.010 -16.671 1.00 77.50 173 ASP A CA 1
ATOM 1265 C C . ASP A 1 173 ? 8.823 1.279 -17.087 1.00 77.50 173 ASP A C 1
ATOM 1267 O O . ASP A 1 173 ? 8.502 2.415 -16.710 1.00 77.50 173 ASP A O 1
ATOM 1271 N N . PHE A 1 174 ? 9.892 1.120 -17.875 1.00 83.88 174 PHE A N 1
ATOM 1272 C CA . PHE A 1 174 ? 10.667 2.240 -18.421 1.00 83.88 174 PHE A CA 1
ATOM 1273 C C . PHE A 1 174 ? 10.186 2.692 -19.797 1.00 83.88 174 PHE A C 1
ATOM 1275 O O . PHE A 1 174 ? 10.234 3.896 -20.087 1.00 83.88 174 PHE A O 1
ATOM 1282 N N . LEU A 1 175 ? 9.788 1.738 -20.636 1.00 83.94 175 LEU A N 1
ATOM 1283 C CA . LEU A 1 175 ? 9.312 1.949 -21.997 1.00 83.94 175 LEU A CA 1
ATOM 1284 C C . LEU A 1 175 ? 8.624 0.671 -22.486 1.00 83.94 175 LEU A C 1
ATOM 1286 O O . LEU A 1 175 ? 9.224 -0.398 -22.414 1.00 83.94 175 LEU A O 1
ATOM 1290 N N . SER A 1 176 ? 7.424 0.810 -23.043 1.00 81.94 176 SER A N 1
ATOM 1291 C CA . SER A 1 176 ? 6.739 -0.251 -23.783 1.00 81.94 176 SER A CA 1
ATOM 1292 C C . SER A 1 176 ? 6.417 0.268 -25.179 1.00 81.94 176 SER A C 1
ATOM 1294 O O . SER A 1 176 ? 6.025 1.426 -25.329 1.00 81.94 176 SER A O 1
ATOM 1296 N N . LEU A 1 177 ? 6.630 -0.570 -26.187 1.00 75.94 177 LEU A N 1
ATOM 1297 C CA . LEU A 1 177 ? 6.251 -0.307 -27.569 1.00 75.94 177 LEU A CA 1
ATOM 1298 C C . LEU A 1 177 ? 5.150 -1.297 -27.929 1.00 75.94 177 LEU A C 1
ATOM 1300 O O . LEU A 1 177 ? 5.283 -2.483 -27.620 1.00 75.94 177 LEU A O 1
ATOM 1304 N N . ASP A 1 178 ? 4.081 -0.811 -28.553 1.00 67.25 178 ASP A N 1
ATOM 1305 C CA . ASP A 1 178 ? 3.077 -1.692 -29.138 1.00 67.25 178 ASP A CA 1
ATOM 1306 C C . ASP A 1 178 ? 3.750 -2.434 -30.302 1.00 67.25 178 ASP A C 1
ATOM 1308 O O . ASP A 1 178 ? 4.297 -1.803 -31.211 1.00 67.25 178 ASP A O 1
ATOM 1312 N N . GLY A 1 179 ? 3.816 -3.762 -30.186 1.00 54.16 179 GLY A N 1
ATOM 1313 C CA . GLY A 1 179 ? 4.427 -4.653 -31.176 1.00 54.16 179 GLY A CA 1
ATOM 1314 C C . GLY A 1 179 ? 3.529 -4.923 -32.370 1.00 54.16 179 GLY A C 1
ATOM 1315 O O . GLY A 1 179 ? 2.291 -4.941 -32.186 1.00 54.16 179 GLY A O 1
#

Foldseek 3Di:
DEKEWEAEPPGPCSVVQVVLLVLLCVPPDYHYYYDHDHDQVSQQVLVALEPGFMDDVSHGLPDQPPRHRDPHQDWDADPVRDIDRHYHSVLSNVSVVCVVCVVPDPDDDPNSDAPSDVDQADDPAQLLRVLLVQQVVCCVPPVDGDDPVVSQVSNVVRVHGSVVSQCVCVVRVNDHDDD

pLDDT: mean 81.32, std 13.18, range [32.91, 96.12]

Sequence (179 aa):
MHITLLTVPDCPNAPLAWGRIDQALDGRAAEVELIEVADEAQAARLRMTSSPTVLVDGTDPFALPGAAASVSCRLYRGRDGRTEGAPSVADLQRALYVAEAGEDCDCPPMDAAGRGGRGRLAPVTGGRRALQQSVLRSFATTGQVLEPADLEQVAIASGRDFREVLADLAAEDFLSLDG

Secondary structure (DSSP, 8-state):
-EEEEEE-TT-TTHHHHHHHHHHHHTT---EEEEEE--SHHHHHHTT--SBSEEEETTB-TTPPTTPPP-SSBP-EE-TTS-EESS--HHHHHHHHHHHHHTTT---PPP-SSSSTTT-SS--SGGGHHHHHHHHHHHHHHHSSPPPHHHHHHHHHHTTS-HHHHHHHHHHTTS-----

Radius of gyration: 20.85 Å; chains: 1; bounding box: 43×34×54 Å